Protein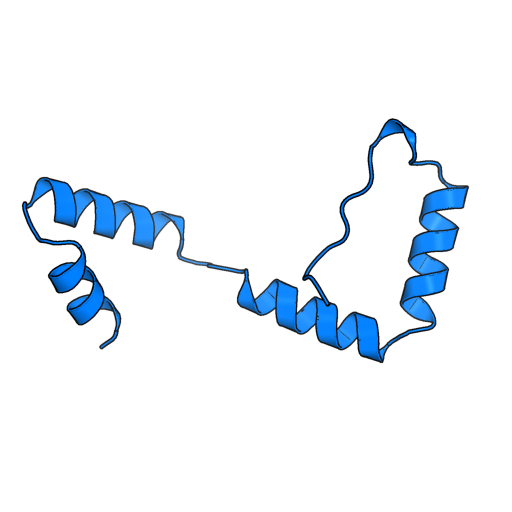 AF-A0A436W4Z1-F1 (afdb_monomer_lite)

Foldseek 3Di:
DALDDDDDPVPDDPVVVVVVVVVVVVPVVVVVVSNVNVVVPDDPCVVVVVVQVVVCVVVVHDPVRSVVVVVD

Secondary structure (DSSP, 8-state):
--S-----GGG--HHHHHHHHHHHHT-HHHHHHHHHHHHHH--TTHHHHHHHHHHHHHTT--HHHHHHHH--

pLDDT: mean 91.09, std 9.43, range [43.47, 98.0]

Structure (mmCIF, N/CA/C/O backbone):
data_AF-A0A436W4Z1-F1
#
_entry.id   AF-A0A436W4Z1-F1
#
loop_
_atom_site.group_PDB
_atom_site.id
_atom_site.type_symbol
_atom_site.label_atom_id
_atom_site.label_alt_id
_atom_site.label_comp_id
_atom_site.label_asym_id
_atom_site.label_entity_id
_atom_site.label_seq_id
_atom_site.pdbx_PDB_ins_code
_atom_site.Cartn_x
_atom_site.Cartn_y
_atom_site.Cartn_z
_atom_site.occupancy
_atom_site.B_iso_or_equiv
_atom_site.auth_seq_id
_atom_site.auth_comp_id
_atom_site.auth_asym_id
_atom_site.auth_atom_id
_atom_site.pdbx_PDB_model_num
ATOM 1 N N . ALA A 1 1 ? -0.974 -11.131 -7.148 1.00 61.56 1 ALA A N 1
ATOM 2 C CA . ALA A 1 1 ? -0.010 -10.015 -7.223 1.00 61.56 1 ALA A CA 1
ATOM 3 C C . ALA A 1 1 ? -0.177 -9.148 -5.978 1.00 61.56 1 ALA A C 1
ATOM 5 O O . ALA A 1 1 ? -1.309 -8.969 -5.549 1.00 61.56 1 ALA A O 1
ATOM 6 N N . GLY A 1 2 ? 0.912 -8.686 -5.355 1.00 84.62 2 GLY A N 1
ATOM 7 C CA . GLY A 1 2 ? 0.829 -7.681 -4.285 1.00 84.62 2 GLY A CA 1
ATOM 8 C C . GLY A 1 2 ? 0.511 -6.295 -4.856 1.00 84.62 2 GLY A C 1
ATOM 9 O O . GLY A 1 2 ? 0.651 -6.091 -6.056 1.00 84.62 2 GLY A O 1
ATOM 10 N N . GLY A 1 3 ? 0.093 -5.344 -4.018 1.00 92.12 3 GLY A N 1
ATOM 11 C CA . GLY A 1 3 ? -0.235 -3.983 -4.471 1.00 92.12 3 GLY A CA 1
ATOM 12 C C . GLY A 1 3 ? 0.974 -3.100 -4.806 1.00 92.12 3 GLY A C 1
ATOM 13 O O . GLY A 1 3 ? 0.806 -2.032 -5.384 1.00 92.12 3 GLY A O 1
ATOM 14 N N . ALA A 1 4 ? 2.184 -3.525 -4.436 1.00 92.75 4 ALA A N 1
ATOM 15 C CA . ALA A 1 4 ? 3.430 -2.798 -4.661 1.00 92.75 4 ALA A CA 1
ATOM 16 C C . ALA A 1 4 ? 4.635 -3.754 -4.662 1.00 92.75 4 ALA A C 1
ATOM 18 O O . ALA A 1 4 ? 4.543 -4.884 -4.174 1.00 92.75 4 ALA A O 1
ATOM 19 N N . GLU A 1 5 ? 5.770 -3.270 -5.166 1.00 93.12 5 GLU A N 1
ATOM 20 C CA . GLU A 1 5 ? 7.074 -3.927 -5.053 1.00 93.12 5 GLU A CA 1
ATOM 21 C C . GLU A 1 5 ? 7.981 -3.146 -4.100 1.00 93.12 5 GLU A C 1
ATOM 23 O O . GLU A 1 5 ? 8.036 -1.918 -4.152 1.00 93.12 5 GLU A O 1
ATOM 28 N N . VAL A 1 6 ? 8.719 -3.862 -3.251 1.00 94.12 6 VAL A N 1
ATOM 29 C CA . VAL A 1 6 ? 9.711 -3.270 -2.349 1.00 94.12 6 VAL A CA 1
ATOM 30 C C . VAL A 1 6 ? 11.100 -3.559 -2.897 1.00 94.12 6 VAL A C 1
ATOM 32 O O . VAL A 1 6 ? 11.471 -4.718 -3.072 1.00 94.12 6 VAL A O 1
ATOM 35 N N . HIS A 1 7 ? 11.873 -2.499 -3.129 1.00 94.81 7 HIS A N 1
ATOM 36 C CA . HIS A 1 7 ? 13.249 -2.577 -3.614 1.00 94.81 7 HIS A CA 1
ATOM 37 C C . HIS A 1 7 ? 14.190 -1.901 -2.608 1.00 94.81 7 HIS A C 1
ATOM 39 O O . HIS A 1 7 ? 13.889 -0.794 -2.157 1.00 94.81 7 HIS A O 1
ATOM 45 N N . PRO A 1 8 ? 15.329 -2.515 -2.242 1.00 96.75 8 PRO A N 1
ATOM 46 C CA . PRO A 1 8 ? 16.324 -1.852 -1.404 1.00 96.75 8 PRO A CA 1
ATOM 47 C C . PRO A 1 8 ? 16.904 -0.619 -2.107 1.00 96.75 8 PRO A C 1
ATOM 49 O O . PRO A 1 8 ? 17.308 -0.707 -3.267 1.00 96.75 8 PRO A O 1
ATOM 52 N N . GLN A 1 9 ? 17.029 0.505 -1.395 1.00 96.38 9 GLN A N 1
ATOM 53 C CA . GLN A 1 9 ? 17.539 1.762 -1.964 1.00 96.38 9 GLN A CA 1
ATOM 54 C C . GLN A 1 9 ? 18.914 1.604 -2.633 1.00 96.38 9 GLN A C 1
ATOM 56 O O . GLN A 1 9 ? 19.154 2.183 -3.686 1.00 96.38 9 GLN A O 1
ATOM 61 N N . SER A 1 10 ? 19.804 0.785 -2.061 1.00 97.38 10 SER A N 1
ATOM 62 C CA . SER A 1 10 ? 21.144 0.519 -2.606 1.00 97.38 10 SER A CA 1
ATOM 63 C C . SER A 1 10 ? 21.140 -0.186 -3.967 1.00 97.38 10 SER A C 1
ATOM 65 O O . SER A 1 10 ? 22.159 -0.195 -4.648 1.00 97.38 10 SER A O 1
ATOM 67 N N . THR A 1 11 ? 20.011 -0.780 -4.364 1.00 94.69 11 THR A N 1
ATOM 68 C CA . THR A 1 11 ? 19.843 -1.451 -5.662 1.00 94.69 11 THR A CA 1
ATOM 69 C C . THR A 1 11 ? 19.245 -0.540 -6.731 1.00 94.69 11 THR A C 1
ATOM 71 O O . THR A 1 11 ? 19.137 -0.946 -7.888 1.00 94.69 11 THR A O 1
ATOM 74 N N . LEU A 1 12 ? 18.833 0.679 -6.365 1.00 96.25 12 LEU A N 1
ATOM 75 C CA . LEU A 1 12 ? 18.188 1.605 -7.284 1.00 96.25 12 LEU A CA 1
ATOM 76 C C . LEU A 1 12 ? 19.227 2.440 -8.034 1.00 96.25 12 LEU A C 1
ATOM 78 O O . LEU A 1 12 ? 19.990 3.204 -7.449 1.00 96.25 12 LEU A O 1
ATOM 82 N N . SER A 1 13 ? 19.189 2.319 -9.355 1.00 97.44 13 SER A N 1
ATOM 83 C CA . SER A 1 13 ? 19.846 3.201 -10.315 1.00 97.44 13 SER A CA 1
ATOM 84 C C . SER A 1 13 ? 18.830 3.614 -11.389 1.00 97.44 13 SER A C 1
ATOM 86 O O . SER A 1 13 ? 17.788 2.956 -11.522 1.00 97.44 13 SER A O 1
ATOM 88 N N . PRO A 1 14 ? 19.098 4.667 -12.180 1.00 98.00 14 PRO A N 1
ATOM 89 C CA . PRO A 1 14 ? 18.233 5.041 -13.299 1.00 98.00 14 PRO A CA 1
ATOM 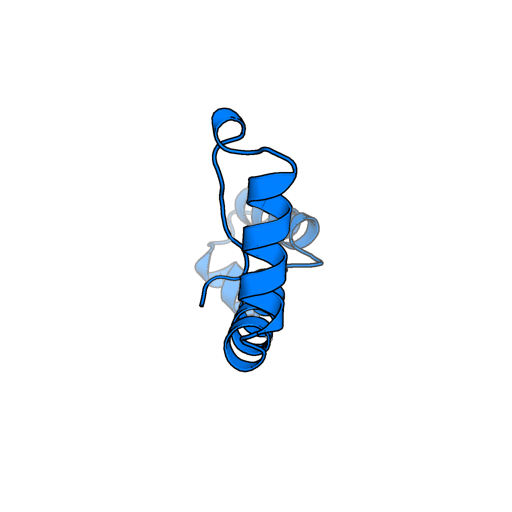90 C C . PRO A 1 14 ? 17.955 3.873 -14.262 1.00 98.00 14 PRO A C 1
ATOM 92 O O . PRO A 1 14 ? 16.809 3.647 -14.650 1.00 98.00 14 PRO A O 1
ATOM 95 N N . GLU A 1 15 ? 18.972 3.071 -14.580 1.00 97.88 15 GLU A N 1
ATOM 96 C CA . GLU A 1 15 ? 18.881 1.919 -15.489 1.00 97.88 15 GLU A CA 1
ATOM 97 C C . GLU A 1 15 ? 18.012 0.807 -14.895 1.00 97.88 15 GLU A C 1
ATOM 99 O O . GLU A 1 15 ? 17.196 0.189 -15.590 1.00 97.88 15 GLU A O 1
ATOM 104 N N . ARG A 1 16 ? 18.150 0.567 -13.583 1.00 96.62 16 ARG A N 1
ATOM 105 C CA . ARG A 1 16 ? 17.319 -0.405 -12.873 1.00 96.62 16 ARG A CA 1
ATOM 106 C C . ARG A 1 16 ? 15.856 0.019 -12.885 1.00 96.62 16 ARG A C 1
ATOM 108 O O . ARG A 1 16 ? 14.999 -0.811 -13.178 1.00 96.62 16 ARG A O 1
ATOM 115 N N . ILE A 1 17 ? 15.570 1.290 -12.608 1.00 96.44 17 ILE A N 1
ATOM 116 C CA . ILE A 1 17 ? 14.202 1.826 -12.628 1.00 96.44 17 ILE A CA 1
ATOM 117 C C . ILE A 1 17 ? 13.609 1.719 -14.036 1.00 96.44 17 ILE A C 1
ATOM 119 O O . ILE A 1 17 ? 12.492 1.225 -14.181 1.00 96.44 17 ILE A O 1
ATOM 123 N N . ALA A 1 18 ? 14.364 2.098 -15.072 1.00 97.56 18 ALA A N 1
ATOM 124 C CA . ALA A 1 18 ? 13.919 1.978 -16.459 1.00 97.56 18 ALA A CA 1
ATOM 125 C C . ALA A 1 18 ? 13.551 0.529 -16.815 1.00 97.56 18 ALA A C 1
ATOM 127 O O . ALA A 1 18 ? 12.499 0.284 -17.403 1.00 97.56 18 ALA A O 1
ATOM 128 N N . THR A 1 19 ? 14.369 -0.437 -16.386 1.00 96.81 19 THR A N 1
ATOM 129 C CA . THR A 1 19 ? 14.107 -1.869 -16.596 1.00 96.81 19 THR A CA 1
ATOM 130 C C . THR A 1 19 ? 12.840 -2.335 -15.876 1.00 96.81 19 THR A C 1
ATOM 132 O O . THR A 1 19 ? 12.030 -3.052 -16.462 1.00 96.81 19 THR A O 1
ATOM 135 N N . LEU A 1 20 ? 12.644 -1.923 -14.617 1.00 95.75 20 LEU A N 1
ATOM 136 C CA . LEU A 1 20 ? 11.453 -2.273 -13.834 1.00 95.75 20 LEU A CA 1
ATOM 137 C C . LEU A 1 20 ? 10.175 -1.735 -14.489 1.00 95.75 20 LEU A C 1
ATOM 139 O O . LEU A 1 20 ? 9.215 -2.481 -14.678 1.00 95.75 20 LEU A O 1
ATOM 143 N N . VAL A 1 21 ? 10.179 -0.459 -14.883 1.00 95.12 21 VAL A N 1
ATOM 144 C CA . VAL A 1 21 ? 9.032 0.186 -15.536 1.00 95.12 21 VAL A CA 1
ATOM 145 C C . VAL A 1 21 ? 8.750 -0.449 -16.895 1.00 95.12 21 VAL A C 1
ATOM 147 O O . VAL A 1 21 ? 7.601 -0.780 -17.179 1.00 95.12 21 VAL A O 1
ATOM 150 N N . ALA A 1 22 ? 9.782 -0.679 -17.714 1.00 96.44 22 ALA A N 1
ATOM 151 C CA . ALA A 1 22 ? 9.625 -1.335 -19.008 1.00 96.44 22 ALA A CA 1
ATOM 152 C C . ALA A 1 22 ? 9.015 -2.735 -18.855 1.00 96.44 22 ALA A C 1
ATOM 154 O O . ALA A 1 22 ? 8.061 -3.058 -19.556 1.00 96.44 22 ALA A O 1
ATOM 155 N N . GLY A 1 23 ? 9.504 -3.535 -17.901 1.00 95.25 23 GLY A N 1
ATOM 156 C CA . GLY A 1 23 ? 8.964 -4.867 -17.628 1.00 95.25 23 GLY A CA 1
ATOM 157 C C . GLY A 1 23 ? 7.497 -4.848 -17.191 1.00 95.25 23 GLY A C 1
ATOM 158 O O . GLY A 1 23 ? 6.726 -5.697 -17.622 1.00 95.25 23 GLY A O 1
ATOM 159 N N . LEU A 1 24 ? 7.093 -3.868 -16.377 1.00 94.56 24 LEU A N 1
ATOM 160 C CA . LEU A 1 24 ? 5.699 -3.714 -15.949 1.00 94.56 24 LEU A CA 1
ATOM 161 C C . LEU A 1 24 ? 4.774 -3.293 -17.097 1.00 94.56 24 LEU A C 1
ATOM 163 O O . LEU A 1 24 ? 3.672 -3.815 -17.208 1.00 94.56 24 LEU A O 1
ATOM 167 N N . ILE A 1 25 ? 5.216 -2.383 -17.969 1.00 94.94 25 ILE A N 1
ATOM 168 C CA . ILE A 1 25 ? 4.412 -1.912 -19.110 1.00 94.94 25 ILE A CA 1
ATOM 169 C C . ILE A 1 25 ? 4.122 -3.044 -20.108 1.00 94.94 25 ILE A C 1
ATOM 171 O O . ILE A 1 25 ? 3.073 -3.035 -20.747 1.00 94.94 25 ILE A O 1
ATOM 175 N N . GLN A 1 26 ? 5.020 -4.025 -20.233 1.00 96.56 26 GLN A N 1
ATOM 176 C CA . GLN A 1 26 ? 4.817 -5.190 -21.104 1.00 96.56 26 GLN A CA 1
ATOM 177 C C . GLN A 1 26 ? 3.849 -6.238 -20.519 1.00 96.56 26 GLN A C 1
ATOM 179 O O . GLN A 1 26 ? 3.520 -7.198 -21.211 1.00 96.56 26 GLN A O 1
ATOM 184 N N . ASP A 1 27 ? 3.384 -6.067 -19.276 1.00 95.25 27 ASP A N 1
ATOM 185 C CA . ASP A 1 27 ? 2.506 -7.014 -18.578 1.00 95.25 27 ASP A CA 1
ATOM 186 C C . ASP A 1 27 ? 1.277 -6.297 -17.966 1.00 95.25 27 ASP A C 1
ATOM 188 O O . ASP A 1 27 ? 1.230 -6.003 -16.762 1.00 95.25 27 ASP A O 1
ATOM 192 N N . PRO A 1 28 ? 0.268 -5.965 -18.795 1.00 94.88 28 PRO A N 1
ATOM 193 C CA . PRO A 1 28 ? -0.922 -5.241 -18.349 1.00 94.88 28 PRO A CA 1
ATOM 194 C C . PRO A 1 28 ? -1.788 -6.041 -17.365 1.00 94.88 28 PRO A C 1
ATOM 196 O O . PRO A 1 28 ? -2.339 -5.453 -16.433 1.00 94.88 28 PRO A O 1
ATOM 199 N N . ASP A 1 29 ? -1.873 -7.365 -17.509 1.00 95.62 29 ASP A N 1
ATOM 200 C CA . ASP A 1 29 ? -2.667 -8.219 -16.614 1.00 95.62 29 ASP A CA 1
ATOM 201 C C . ASP A 1 29 ? -2.112 -8.186 -15.187 1.00 95.62 29 ASP A C 1
ATOM 203 O O . ASP A 1 29 ? -2.851 -8.047 -14.202 1.00 95.62 29 ASP A O 1
ATOM 207 N N . ARG A 1 30 ? -0.782 -8.237 -15.062 1.00 94.56 30 ARG A N 1
ATOM 208 C CA . ARG A 1 30 ? -0.102 -8.055 -13.782 1.00 94.56 30 ARG A CA 1
ATOM 209 C C . ARG A 1 30 ? -0.380 -6.682 -13.188 1.00 94.56 30 ARG A C 1
ATOM 211 O O . ARG A 1 30 ? -0.673 -6.611 -11.994 1.00 94.56 30 ARG A O 1
ATOM 218 N N . LEU A 1 31 ? -0.329 -5.613 -13.984 1.00 95.12 31 LEU A N 1
ATOM 219 C CA . LEU A 1 31 ? -0.646 -4.258 -13.518 1.00 95.12 31 LEU A CA 1
ATOM 220 C C . LEU A 1 31 ? -2.091 -4.145 -13.015 1.00 95.12 31 LEU A C 1
ATOM 222 O O . LEU A 1 31 ? -2.315 -3.578 -11.944 1.00 95.12 31 LEU A O 1
ATOM 226 N N . SER A 1 32 ? -3.062 -4.736 -13.715 1.00 96.31 32 SER A N 1
ATOM 227 C CA . SER A 1 32 ? -4.457 -4.783 -13.260 1.00 96.31 32 SER A CA 1
ATOM 228 C C . SER A 1 32 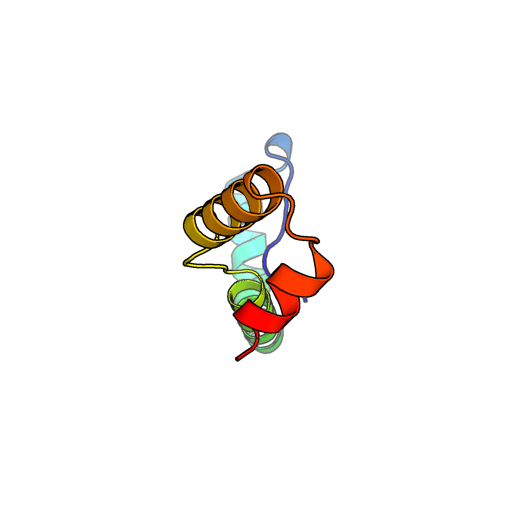? -4.603 -5.527 -11.930 1.00 96.31 32 SER A C 1
ATOM 230 O O . SER A 1 32 ? -5.270 -5.037 -11.015 1.00 96.31 32 SER A O 1
ATOM 232 N N . ALA A 1 33 ? -3.931 -6.670 -11.772 1.00 96.12 33 ALA A N 1
ATOM 233 C CA . ALA A 1 33 ? -3.941 -7.413 -10.514 1.00 96.12 33 ALA A CA 1
ATOM 234 C C . ALA A 1 33 ? -3.271 -6.635 -9.364 1.00 96.12 33 ALA A C 1
ATOM 236 O O . ALA A 1 33 ? -3.761 -6.661 -8.233 1.00 96.12 33 ALA A O 1
ATOM 237 N N . MET A 1 34 ? -2.169 -5.926 -9.638 1.00 96.31 34 MET A N 1
ATOM 238 C CA . MET A 1 34 ? -1.502 -5.056 -8.661 1.00 96.31 34 MET A CA 1
ATOM 239 C C . MET A 1 34 ? -2.406 -3.889 -8.245 1.00 96.31 34 MET A C 1
ATOM 241 O O . MET A 1 34 ? -2.521 -3.605 -7.054 1.00 96.31 34 MET A O 1
ATOM 245 N N . ALA A 1 35 ? -3.104 -3.259 -9.193 1.00 95.31 35 ALA A N 1
ATOM 246 C CA . ALA A 1 35 ? -4.027 -2.162 -8.913 1.00 95.31 35 ALA A CA 1
ATOM 247 C C . ALA A 1 35 ? -5.190 -2.604 -8.009 1.00 95.31 35 ALA A C 1
ATOM 249 O O . ALA A 1 35 ? -5.475 -1.947 -7.006 1.00 95.31 35 ALA A O 1
ATOM 250 N N . ALA A 1 36 ? -5.809 -3.752 -8.303 1.00 95.94 36 ALA A N 1
ATOM 251 C CA . ALA A 1 36 ? -6.865 -4.319 -7.462 1.00 95.94 36 ALA A CA 1
ATOM 252 C C . ALA A 1 36 ? -6.358 -4.629 -6.040 1.00 95.94 36 ALA A C 1
ATOM 254 O O . ALA A 1 36 ? -7.014 -4.300 -5.047 1.00 95.94 36 ALA A O 1
ATOM 255 N N . ALA A 1 37 ? -5.155 -5.201 -5.920 1.00 95.19 37 ALA A N 1
ATOM 256 C CA . ALA A 1 37 ? -4.541 -5.476 -4.624 1.00 95.19 37 ALA A CA 1
ATOM 257 C C . ALA A 1 37 ? -4.250 -4.183 -3.837 1.00 95.19 37 ALA A C 1
ATOM 259 O O . ALA A 1 37 ? -4.574 -4.107 -2.649 1.00 95.19 37 ALA A O 1
ATOM 260 N N . ALA A 1 38 ? -3.707 -3.150 -4.488 1.00 94.44 38 ALA A N 1
ATOM 261 C CA . ALA A 1 38 ? -3.454 -1.847 -3.872 1.00 94.44 38 ALA A CA 1
ATOM 262 C C . ALA A 1 38 ? -4.750 -1.183 -3.381 1.00 94.44 38 ALA A C 1
ATOM 264 O O . ALA A 1 38 ? -4.803 -0.692 -2.252 1.00 94.44 38 ALA A O 1
ATOM 265 N N . GLN A 1 39 ? -5.817 -1.237 -4.185 1.00 93.56 39 GLN A N 1
ATOM 266 C CA . GLN A 1 39 ? -7.131 -0.719 -3.805 1.00 93.56 39 GLN A CA 1
ATOM 267 C C . GLN A 1 39 ? -7.681 -1.433 -2.564 1.00 93.56 39 GLN A C 1
ATOM 269 O O . GLN A 1 39 ? -8.174 -0.774 -1.652 1.00 93.56 39 GLN A O 1
ATOM 274 N N . SER A 1 40 ? -7.547 -2.761 -2.493 1.00 91.25 40 SER A N 1
ATOM 275 C CA . SER A 1 40 ? -8.027 -3.552 -1.350 1.00 91.25 40 SER A CA 1
ATOM 276 C C . SER A 1 40 ? -7.274 -3.269 -0.041 1.00 91.25 40 SER A C 1
ATOM 278 O O . SER A 1 40 ? -7.831 -3.421 1.047 1.00 91.25 40 SER A O 1
ATOM 280 N N . ALA A 1 41 ? -6.012 -2.836 -0.134 1.00 91.44 41 ALA A N 1
ATOM 281 C CA . ALA A 1 41 ? -5.200 -2.462 1.021 1.00 91.44 41 ALA A CA 1
ATOM 282 C C . ALA A 1 41 ? -5.529 -1.054 1.549 1.00 91.44 41 ALA A C 1
ATOM 284 O O . ALA A 1 41 ? -5.316 -0.771 2.732 1.00 91.44 41 ALA A O 1
ATOM 285 N N . GLY A 1 42 ? -6.053 -0.171 0.693 1.00 88.69 42 GLY A N 1
ATOM 286 C CA . GLY A 1 42 ? -6.425 1.192 1.055 1.00 88.69 42 GLY A CA 1
ATOM 287 C C . GLY A 1 42 ? -7.563 1.233 2.076 1.00 88.69 42 GLY A C 1
ATOM 288 O O . GLY A 1 42 ? -8.639 0.681 1.861 1.00 88.69 42 GLY A O 1
ATOM 289 N N . LYS A 1 43 ? -7.351 1.945 3.188 1.00 90.69 43 LYS A N 1
ATOM 290 C CA . LYS A 1 43 ? -8.377 2.195 4.213 1.00 90.69 43 LYS A CA 1
ATOM 291 C C . LYS A 1 43 ? -8.542 3.705 4.428 1.00 90.69 43 LYS A C 1
ATOM 293 O O . LYS A 1 43 ? -7.931 4.242 5.349 1.00 90.69 43 LYS A O 1
ATOM 298 N N . PRO A 1 44 ? -9.368 4.400 3.619 1.00 90.06 44 PRO A N 1
ATOM 299 C CA . PRO A 1 44 ? -9.496 5.864 3.666 1.00 90.06 44 PRO A CA 1
ATOM 300 C C . PRO A 1 44 ? -9.832 6.418 5.057 1.00 90.06 44 PRO A C 1
ATOM 302 O O . PRO A 1 44 ? -9.342 7.467 5.451 1.00 90.06 44 PRO A O 1
ATOM 305 N N . ASN A 1 45 ? -10.619 5.667 5.832 1.00 90.88 45 ASN A N 1
ATOM 306 C CA . ASN A 1 45 ? -11.053 6.046 7.176 1.00 90.88 45 ASN A CA 1
ATOM 307 C C . ASN A 1 45 ? -10.227 5.382 8.294 1.00 90.88 45 ASN A C 1
ATOM 309 O O . ASN A 1 45 ? -10.711 5.287 9.419 1.00 90.88 45 ASN A O 1
ATOM 313 N N . ALA A 1 46 ? -9.013 4.887 8.019 1.00 92.50 46 ALA A N 1
ATOM 314 C CA . ALA A 1 46 ? -8.223 4.117 8.988 1.00 92.50 46 ALA A CA 1
ATOM 315 C C . ALA A 1 46 ? -8.011 4.853 10.317 1.00 92.50 46 ALA A C 1
ATOM 317 O O . ALA A 1 46 ? -8.227 4.264 11.371 1.00 92.50 46 ALA A O 1
ATOM 318 N N . ALA A 1 47 ? -7.643 6.137 10.270 1.00 94.81 47 ALA A N 1
ATOM 319 C CA . ALA A 1 47 ? -7.424 6.937 11.474 1.00 94.81 47 ALA A CA 1
ATOM 320 C C . ALA A 1 47 ? -8.694 7.034 12.337 1.00 94.81 47 ALA A C 1
ATOM 322 O O . ALA A 1 47 ? -8.635 6.794 13.540 1.00 94.81 47 ALA A O 1
ATOM 323 N N . ARG A 1 48 ? -9.853 7.295 11.715 1.00 93.44 48 ARG A N 1
ATOM 324 C CA . ARG A 1 48 ? -11.149 7.313 12.408 1.00 93.44 48 ARG A CA 1
ATOM 325 C C . ARG A 1 48 ? -11.491 5.944 12.996 1.00 93.44 48 ARG A C 1
ATOM 327 O O . ARG A 1 48 ? -11.822 5.860 14.166 1.00 93.44 48 ARG A O 1
ATOM 334 N N . LEU A 1 49 ? -11.351 4.868 12.218 1.00 91.62 49 LEU A N 1
ATOM 335 C CA . LEU A 1 49 ? -11.631 3.505 12.689 1.00 91.62 49 LEU A CA 1
ATOM 336 C C . LEU A 1 49 ? -10.756 3.113 13.892 1.00 91.62 49 LEU A C 1
ATOM 338 O O . LEU A 1 49 ? -11.223 2.415 14.790 1.00 9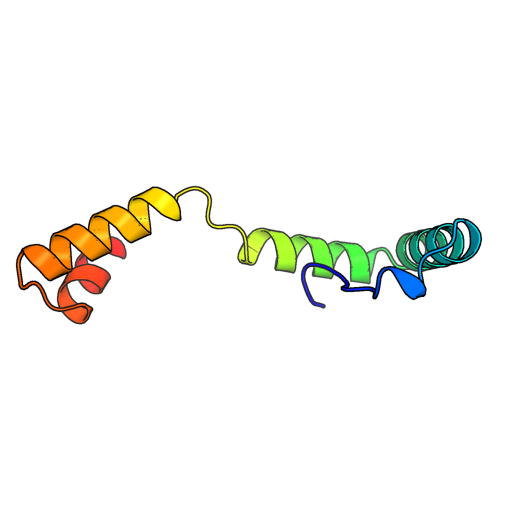1.62 49 LEU A O 1
ATOM 342 N N . LEU A 1 50 ? -9.496 3.559 13.915 1.00 92.44 50 LEU A N 1
ATOM 343 C CA . LEU A 1 50 ? -8.599 3.366 15.056 1.00 92.44 50 LEU A CA 1
ATOM 344 C C . LEU A 1 50 ? -9.027 4.199 16.270 1.00 92.44 50 LEU A C 1
ATOM 346 O O . LEU A 1 50 ? -8.973 3.692 17.391 1.00 92.44 50 LEU A O 1
ATOM 350 N N . ALA A 1 51 ? -9.473 5.440 16.061 1.00 94.75 51 ALA A N 1
ATOM 351 C CA . ALA A 1 51 ? -10.006 6.285 17.127 1.00 94.75 51 ALA A CA 1
ATOM 352 C C . ALA A 1 51 ? -11.272 5.671 17.749 1.00 94.75 51 ALA A C 1
ATOM 354 O O . ALA A 1 51 ? -11.310 5.478 18.963 1.00 94.75 51 ALA A O 1
ATOM 355 N N . ASP A 1 52 ? -12.237 5.250 16.926 1.00 93.19 52 ASP A N 1
ATOM 356 C CA . ASP A 1 52 ? -13.487 4.617 17.369 1.00 93.19 52 ASP A CA 1
ATOM 357 C C . ASP A 1 52 ? -13.213 3.325 18.164 1.00 93.19 52 ASP A C 1
ATOM 359 O O . ASP A 1 52 ? -13.818 3.069 19.208 1.00 93.19 52 ASP A O 1
ATOM 363 N N . LEU A 1 53 ? -12.256 2.508 17.700 1.00 92.56 53 LEU A N 1
ATOM 364 C CA . LEU A 1 53 ? -11.828 1.305 18.417 1.00 92.56 53 LEU A CA 1
ATOM 365 C C . LEU A 1 53 ? -11.186 1.651 19.769 1.00 92.56 53 LEU A C 1
ATOM 367 O O . LEU A 1 53 ? -11.448 0.978 20.766 1.00 92.56 53 LEU A O 1
ATOM 371 N N . THR A 1 54 ? -10.359 2.696 19.811 1.00 94.50 54 THR A N 1
ATOM 372 C CA . THR A 1 54 ? -9.709 3.163 21.044 1.00 94.50 54 THR A CA 1
ATOM 373 C C . THR A 1 54 ? -10.745 3.652 22.061 1.00 94.50 54 THR A C 1
ATOM 375 O O . THR A 1 54 ? -10.678 3.277 23.233 1.00 94.50 54 THR A O 1
ATOM 378 N N . GLU A 1 55 ? -11.750 4.411 21.620 1.00 9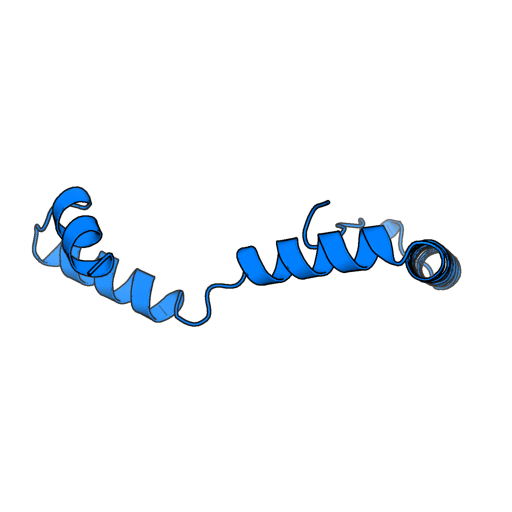4.31 55 GLU A N 1
ATOM 379 C CA . GLU A 1 55 ? -12.863 4.863 22.464 1.00 94.31 55 GLU A CA 1
ATOM 380 C C . GLU A 1 55 ? -13.698 3.686 22.996 1.00 94.31 55 GLU A C 1
ATOM 382 O O . GLU A 1 55 ? -14.062 3.651 24.177 1.00 94.31 55 GLU A O 1
ATOM 387 N N . ALA A 1 56 ? -13.963 2.678 22.158 1.00 92.81 56 ALA A N 1
ATOM 388 C CA . ALA A 1 56 ? -14.680 1.474 22.567 1.00 92.81 56 ALA A CA 1
ATOM 389 C C . ALA A 1 56 ? -13.938 0.707 23.676 1.00 92.81 56 ALA A C 1
ATOM 391 O O . ALA A 1 56 ? -14.568 0.285 24.651 1.00 92.81 56 ALA A O 1
ATOM 392 N N . ILE A 1 57 ? -12.610 0.587 23.569 1.00 92.94 57 ILE A N 1
ATOM 393 C CA . ILE A 1 57 ? -11.761 -0.025 24.604 1.00 92.94 57 ILE A CA 1
ATOM 394 C C . ILE A 1 57 ? -11.832 0.786 25.904 1.00 92.94 57 ILE A C 1
A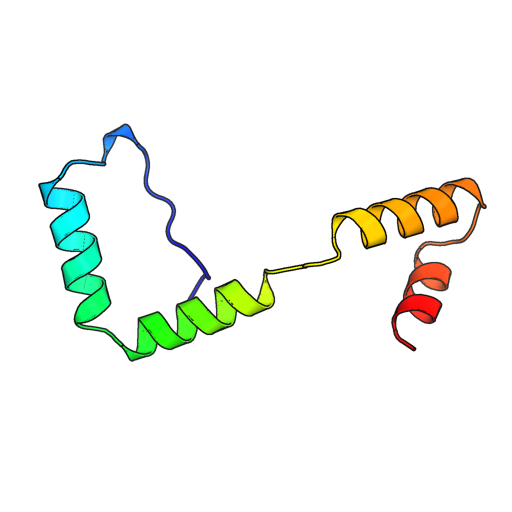TOM 396 O O . ILE A 1 57 ? -12.052 0.208 26.970 1.00 92.94 57 ILE A O 1
ATOM 400 N N . ALA A 1 58 ? -11.716 2.117 25.827 1.00 94.56 58 ALA A N 1
ATOM 401 C CA . ALA A 1 58 ? -11.839 2.996 26.994 1.00 94.56 58 ALA A CA 1
ATOM 402 C C . ALA A 1 58 ? -13.217 2.872 27.672 1.00 94.56 58 ALA A C 1
ATOM 404 O O . ALA A 1 58 ? -13.325 2.901 28.898 1.00 94.56 58 ALA A O 1
ATOM 405 N N . SER A 1 59 ? -14.259 2.632 26.874 1.00 94.44 59 SER A N 1
ATOM 406 C CA . SER A 1 59 ? -15.635 2.398 27.327 1.00 94.44 59 SER A CA 1
ATOM 407 C C . SER A 1 59 ? -15.902 0.962 27.804 1.00 94.44 59 SER A C 1
ATOM 409 O O . SER A 1 59 ? -17.055 0.609 28.050 1.00 94.44 59 SER A O 1
ATOM 411 N N . LYS A 1 60 ? -14.869 0.113 27.917 1.00 93.06 60 LYS A N 1
ATOM 412 C CA . LYS A 1 60 ? -14.959 -1.310 28.302 1.00 93.06 60 LYS A CA 1
ATOM 413 C C . LYS A 1 60 ? -15.841 -2.165 27.380 1.00 93.06 60 LYS A C 1
ATOM 415 O O . LYS A 1 60 ? -16.305 -3.230 27.787 1.00 93.06 60 LYS A O 1
ATOM 420 N N . LYS A 1 61 ? -16.065 -1.738 26.134 1.00 91.56 61 LYS A N 1
ATOM 421 C CA . LYS A 1 61 ? -16.721 -2.575 25.121 1.00 91.56 61 LYS A CA 1
ATOM 422 C C . LYS A 1 61 ? -15.733 -3.628 24.630 1.00 91.56 61 LYS A C 1
ATOM 424 O O . LYS A 1 61 ? -14.551 -3.343 24.436 1.00 91.56 61 LYS A O 1
ATOM 429 N N . THR A 1 62 ? -16.211 -4.847 24.396 1.00 89.62 62 THR A N 1
ATOM 430 C CA . THR A 1 62 ? -15.356 -5.881 23.808 1.00 89.62 62 THR A CA 1
ATOM 431 C C . THR A 1 62 ? -15.118 -5.590 22.325 1.00 89.62 62 THR A C 1
ATOM 433 O O . THR A 1 62 ? -15.963 -5.013 21.636 1.00 89.62 62 THR A O 1
ATOM 436 N N . VAL A 1 63 ? -13.975 -6.035 21.799 1.00 85.25 63 VAL A N 1
ATOM 437 C CA . VAL A 1 63 ? -13.663 -5.918 20.363 1.00 85.25 63 VAL A CA 1
ATOM 438 C C . VAL A 1 63 ? -14.709 -6.646 19.507 1.00 85.25 63 VAL A C 1
ATOM 440 O O . VAL A 1 63 ? -15.037 -6.194 18.410 1.00 85.25 63 VAL A O 1
ATOM 443 N N . SER A 1 64 ? -15.257 -7.753 20.015 1.00 87.06 64 SER A N 1
ATOM 444 C CA . SER A 1 64 ? -16.326 -8.508 19.358 1.00 87.06 64 SER A CA 1
ATOM 445 C C . SER A 1 64 ? -17.607 -7.685 19.215 1.00 87.06 64 SER A C 1
ATOM 447 O O . SER A 1 64 ? -18.209 -7.695 18.143 1.00 87.06 64 SER A O 1
ATOM 449 N N . ASP A 1 65 ? -18.001 -6.943 20.251 1.00 85.44 65 ASP A N 1
ATOM 450 C CA . ASP A 1 65 ? -19.207 -6.104 20.220 1.00 85.44 65 ASP A CA 1
ATOM 451 C C . ASP A 1 65 ? -19.022 -4.881 19.322 1.00 85.44 65 ASP A C 1
ATOM 453 O O . ASP A 1 65 ? -19.916 -4.538 18.549 1.00 85.44 65 ASP A O 1
ATOM 457 N N . PHE A 1 66 ? -17.834 -4.270 19.356 1.00 87.75 66 PHE A N 1
ATOM 458 C CA . PHE A 1 66 ? -17.489 -3.169 18.459 1.00 87.75 66 PHE A CA 1
ATOM 459 C C . PHE A 1 66 ? -17.600 -3.586 16.984 1.00 87.75 66 PHE A C 1
ATOM 461 O O . PHE A 1 66 ? -18.283 -2.922 16.207 1.00 87.75 66 PHE A O 1
ATOM 468 N N . ARG A 1 67 ? -17.010 -4.732 16.608 1.00 83.12 67 ARG A N 1
ATOM 469 C CA . ARG A 1 67 ? -17.019 -5.234 15.221 1.00 83.12 67 ARG A CA 1
ATOM 470 C C . ARG A 1 67 ? -18.419 -5.550 14.693 1.00 83.12 67 ARG A C 1
ATOM 472 O O . ARG A 1 67 ? -18.666 -5.310 13.516 1.00 83.12 67 ARG A O 1
ATOM 479 N N . LYS A 1 68 ? -19.329 -6.049 15.538 1.00 81.62 68 LYS A N 1
ATOM 480 C CA . LYS A 1 68 ? -20.734 -6.290 15.157 1.00 81.62 68 LYS A CA 1
ATOM 481 C C . LYS A 1 68 ? -21.460 -4.992 14.789 1.00 81.62 68 LYS A C 1
ATOM 483 O O . LYS A 1 68 ? -22.273 -5.003 13.876 1.00 81.62 68 LYS A O 1
ATOM 488 N N . GLY A 1 69 ? -21.150 -3.885 15.470 1.00 70.94 69 GLY A N 1
ATOM 489 C CA . GLY A 1 69 ? -21.748 -2.574 15.198 1.00 70.94 69 GLY A CA 1
ATOM 490 C C . GLY A 1 69 ? -21.166 -1.845 13.983 1.00 70.94 69 GLY A C 1
ATOM 491 O O . GLY A 1 69 ? -21.835 -0.989 13.423 1.00 70.94 69 GLY A O 1
ATOM 492 N N . THR A 1 70 ? -19.938 -2.168 13.558 1.00 66.31 70 THR A N 1
ATOM 493 C CA . THR A 1 70 ? -19.290 -1.542 12.383 1.00 66.31 70 THR A CA 1
ATOM 494 C C . THR A 1 70 ? -19.606 -2.245 11.054 1.00 66.31 70 THR A C 1
ATOM 496 O O . THR A 1 70 ? -19.257 -1.723 10.001 1.00 66.31 70 THR A O 1
ATOM 499 N N . GLN A 1 71 ? -20.195 -3.447 11.091 1.00 59.03 71 GLN A N 1
ATOM 500 C CA . GLN A 1 71 ? -20.552 -4.251 9.909 1.00 59.03 71 GLN A CA 1
ATOM 501 C C . GLN A 1 71 ? -22.013 -4.067 9.449 1.00 59.03 71 GLN A C 1
ATOM 503 O O . GLN A 1 71 ? -22.436 -4.767 8.530 1.00 59.03 71 GLN A O 1
ATOM 508 N N . ALA A 1 72 ? -22.764 -3.163 10.086 1.00 43.47 72 ALA A N 1
ATOM 509 C CA . ALA A 1 72 ? -24.141 -2.804 9.742 1.00 43.47 72 ALA A CA 1
ATOM 510 C C . ALA A 1 72 ? -24.203 -1.554 8.853 1.00 43.47 72 ALA A C 1
ATOM 512 O O . ALA A 1 72 ? -23.313 -0.684 9.000 1.00 43.47 72 ALA A O 1
#

Sequence (72 aa):
AGGAEVHPQSTLSPERIATLVAGLIQDPDRLSAMAAAAQSAGKPNAARLLADLTEAIASKKTVSDFRKGTQA

Radius of gyration: 19.61 Å; chains: 1; bounding box: 45×17×49 Å